Protein AF-A0A927H0N5-F1 (afdb_monomer_lite)

Secondary structure (DSSP, 8-state):
-TT--HHHHHHHHHHHHHTT--HHHHHHHHHHHHHTT-----GGGTT--------------

Sequence (61 aa):
MKRLRDDILVDCYVKSVEWQLEQDFIDILRQEMEKRNLKVPDCSSVLAVPAASGYSRLQSS

pLDDT: mean 76.38, std 16.18, range [48.19, 94.06]

InterPro domains:
  IPR015064 Sporulation inhibitor A [PF08970] (1-40)
  IPR036916 Sporulation inhibitor A superfamily [G3DSA:1.10.287.1100] (4-36)
  IPR036916 Sporulation inhibitor A superfamily [SSF100985] (1-41)

Radius of gyration: 17.97 Å; chains: 1; bounding box: 50×44×30 Å

Structure (mmCIF, N/CA/C/O backbone):
data_AF-A0A927H0N5-F1
#
_entry.id   AF-A0A927H0N5-F1
#
loop_
_atom_site.group_PDB
_atom_site.id
_atom_site.type_symbol
_atom_site.label_atom_id
_atom_site.label_alt_id
_atom_site.label_comp_id
_atom_site.label_asym_id
_atom_site.label_entity_id
_atom_site.label_seq_id
_atom_site.pdbx_PDB_ins_code
_atom_site.Cartn_x
_atom_site.Cartn_y
_atom_site.Cartn_z
_atom_site.occupancy
_atom_site.B_iso_or_equiv
_atom_site.auth_seq_id
_atom_site.auth_comp_id
_atom_site.auth_asym_id
_atom_site.auth_atom_id
_atom_site.pdbx_PDB_model_num
ATOM 1 N N . MET A 1 1 ? -4.835 4.908 4.938 1.00 61.28 1 MET A N 1
ATOM 2 C CA . MET A 1 1 ? -4.398 5.972 4.001 1.00 61.28 1 MET A CA 1
ATOM 3 C C . MET A 1 1 ? -5.604 6.614 3.301 1.00 61.28 1 MET A C 1
ATOM 5 O O . MET A 1 1 ? -5.772 6.483 2.096 1.00 61.28 1 MET A O 1
ATOM 9 N N . LYS A 1 2 ? -6.470 7.342 4.022 1.00 57.59 2 LYS A N 1
ATOM 10 C CA . LYS A 1 2 ? -7.833 7.694 3.548 1.00 57.59 2 LYS A CA 1
ATOM 11 C C . LYS A 1 2 ? -7.927 8.660 2.343 1.00 57.59 2 LYS A C 1
ATOM 13 O O . LYS A 1 2 ? -9.032 8.969 1.920 1.00 57.59 2 LYS A O 1
ATOM 18 N N . ARG A 1 3 ? -6.803 9.160 1.813 1.00 66.25 3 ARG A N 1
ATOM 19 C CA . ARG A 1 3 ? -6.747 10.105 0.677 1.00 66.25 3 ARG A CA 1
ATOM 20 C C . ARG A 1 3 ? -5.927 9.612 -0.520 1.00 66.25 3 ARG A C 1
ATOM 22 O O . ARG A 1 3 ? -5.870 10.314 -1.524 1.00 66.25 3 ARG A O 1
ATOM 29 N N . LEU A 1 4 ? -5.276 8.449 -0.424 1.00 74.56 4 LEU A N 1
ATOM 30 C CA . LEU A 1 4 ? -4.610 7.876 -1.594 1.00 74.56 4 LEU A CA 1
ATOM 31 C C . LEU A 1 4 ? -5.675 7.383 -2.573 1.00 74.56 4 LEU A C 1
ATOM 33 O O . LEU A 1 4 ? -6.578 6.648 -2.166 1.00 74.56 4 LEU A O 1
ATOM 37 N N . ARG A 1 5 ? -5.542 7.786 -3.839 1.00 84.50 5 ARG A N 1
ATOM 38 C CA . ARG A 1 5 ? -6.272 7.186 -4.961 1.00 84.50 5 ARG A CA 1
ATOM 39 C C . ARG A 1 5 ? -5.833 5.735 -5.123 1.00 84.50 5 ARG A C 1
ATOM 41 O O . ARG A 1 5 ? -4.672 5.422 -4.859 1.00 84.50 5 ARG A O 1
ATOM 48 N N . ASP A 1 6 ? -6.747 4.881 -5.554 1.00 86.69 6 ASP A N 1
ATOM 49 C CA . ASP A 1 6 ? -6.520 3.437 -5.604 1.00 86.69 6 ASP A CA 1
ATOM 50 C C . ASP A 1 6 ? -5.366 3.059 -6.546 1.00 86.69 6 ASP A C 1
ATOM 52 O O . ASP A 1 6 ? -4.544 2.223 -6.181 1.00 86.69 6 ASP A O 1
ATOM 56 N N . ASP A 1 7 ? -5.194 3.773 -7.666 1.00 86.62 7 ASP A N 1
ATOM 57 C CA . ASP A 1 7 ? -4.050 3.596 -8.578 1.00 86.62 7 ASP A CA 1
ATOM 58 C C . ASP A 1 7 ? -2.697 3.827 -7.887 1.00 86.62 7 ASP A C 1
ATOM 60 O O . ASP A 1 7 ? -1.733 3.100 -8.110 1.00 86.62 7 ASP A O 1
ATOM 64 N N . ILE A 1 8 ? -2.631 4.828 -7.004 1.00 89.25 8 ILE A N 1
ATOM 65 C CA . ILE A 1 8 ? -1.408 5.168 -6.266 1.00 89.25 8 ILE A CA 1
ATOM 66 C C . ILE A 1 8 ? -1.145 4.141 -5.165 1.00 89.25 8 ILE A C 1
ATOM 68 O O . ILE A 1 8 ? 0.007 3.862 -4.850 1.00 89.25 8 ILE A O 1
ATOM 72 N N . LEU A 1 9 ? -2.199 3.576 -4.571 1.00 89.38 9 LEU A N 1
ATOM 73 C CA . LEU A 1 9 ? -2.067 2.551 -3.537 1.00 89.38 9 LEU A CA 1
ATOM 74 C C . L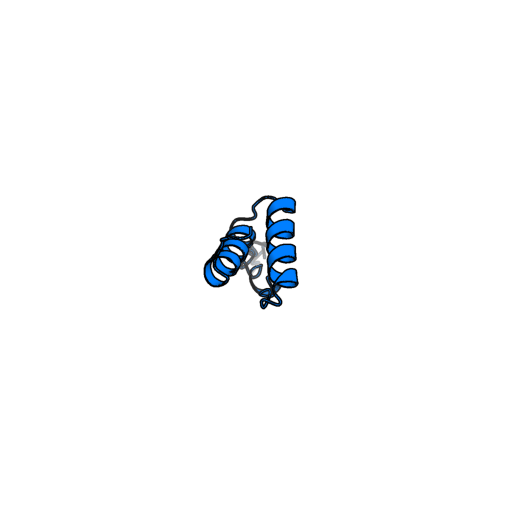EU A 1 9 ? -1.502 1.254 -4.130 1.00 89.38 9 LEU A C 1
ATOM 76 O O . LEU A 1 9 ? -0.582 0.676 -3.557 1.00 89.38 9 LEU A O 1
ATOM 80 N N . VAL A 1 10 ? -2.003 0.852 -5.303 1.00 89.38 10 VAL A N 1
ATOM 81 C CA . VAL A 1 10 ? -1.509 -0.313 -6.049 1.00 89.38 10 VAL A CA 1
ATOM 82 C C . VAL A 1 10 ? -0.061 -0.101 -6.498 1.00 89.38 10 VAL A C 1
ATOM 84 O O . VAL A 1 10 ? 0.782 -0.958 -6.246 1.00 89.38 10 VAL A O 1
ATOM 87 N N . ASP A 1 11 ? 0.255 1.044 -7.112 1.00 89.56 11 ASP A N 1
ATOM 88 C CA . ASP A 1 11 ? 1.621 1.364 -7.559 1.00 89.56 11 ASP A CA 1
ATOM 89 C C . ASP A 1 11 ? 2.613 1.395 -6.383 1.00 89.56 11 ASP A C 1
ATOM 91 O O . ASP A 1 11 ? 3.724 0.870 -6.473 1.00 89.56 11 ASP A O 1
ATOM 95 N N . CYS A 1 12 ? 2.188 1.942 -5.241 1.00 90.06 12 CYS A N 1
ATOM 96 C CA . CYS A 1 12 ? 2.989 1.961 -4.023 1.00 90.06 12 CYS A CA 1
ATOM 97 C C . CYS A 1 12 ? 3.227 0.549 -3.473 1.00 90.06 12 CYS A C 1
ATOM 99 O O . CYS A 1 12 ? 4.354 0.244 -3.091 1.00 90.06 12 CYS A O 1
ATOM 101 N N . TYR A 1 13 ? 2.215 -0.325 -3.477 1.00 91.12 13 TYR A N 1
ATOM 102 C CA . TYR A 1 13 ? 2.368 -1.727 -3.078 1.00 91.12 13 TYR A CA 1
ATOM 103 C C . TYR A 1 13 ? 3.376 -2.465 -3.962 1.00 91.12 13 TYR A C 1
ATOM 105 O O . TYR A 1 13 ? 4.318 -3.057 -3.439 1.00 91.12 13 TYR A O 1
ATOM 113 N N . VAL A 1 14 ? 3.235 -2.363 -5.287 1.00 89.94 14 VAL A N 1
ATOM 114 C CA . VAL A 1 14 ? 4.129 -3.028 -6.249 1.00 89.94 14 VAL A CA 1
ATOM 115 C C . VAL A 1 14 ? 5.578 -2.594 -6.034 1.00 89.94 14 VAL A C 1
ATOM 117 O O . VAL A 1 14 ? 6.433 -3.442 -5.787 1.00 89.94 14 VAL A O 1
ATOM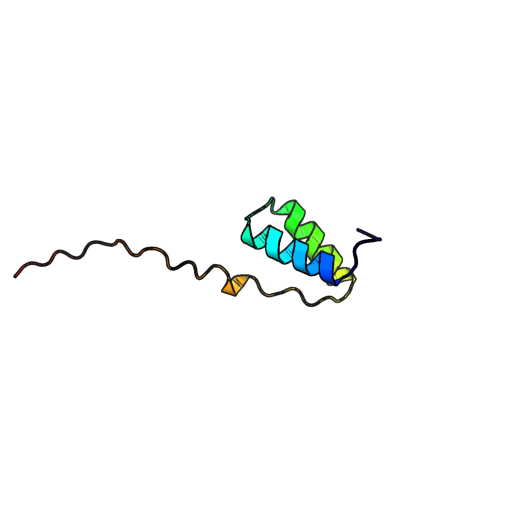 120 N N . LYS A 1 15 ? 5.842 -1.283 -5.998 1.00 90.19 15 LYS A N 1
ATOM 121 C CA . LYS A 1 15 ? 7.197 -0.752 -5.778 1.00 90.19 15 LYS A CA 1
ATOM 122 C C . LYS A 1 15 ? 7.775 -1.152 -4.427 1.00 90.19 15 LYS A C 1
ATOM 124 O O . LYS A 1 15 ? 8.964 -1.430 -4.327 1.00 90.19 15 LYS A O 1
ATOM 129 N N . SER A 1 16 ? 6.945 -1.195 -3.385 1.00 91.50 16 SER A N 1
ATOM 130 C CA . SER A 1 16 ? 7.392 -1.580 -2.042 1.00 91.50 16 SER A CA 1
ATOM 131 C C . SER A 1 16 ? 7.835 -3.038 -1.987 1.00 91.50 16 SER A C 1
ATOM 133 O O . SER A 1 16 ? 8.821 -3.347 -1.322 1.00 91.50 16 SER A O 1
ATOM 135 N N . VAL A 1 17 ? 7.138 -3.919 -2.712 1.00 89.38 17 VAL A 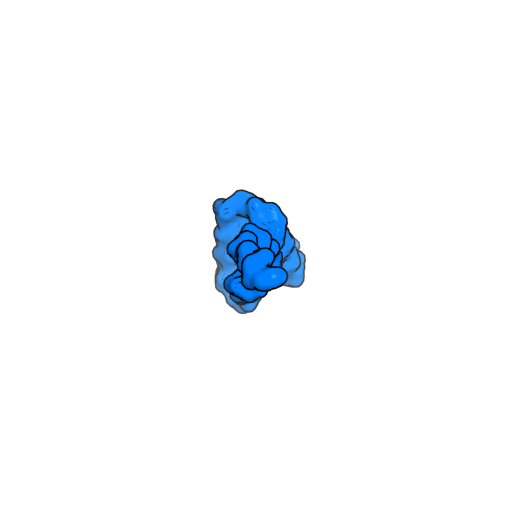N 1
ATOM 136 C CA . VAL A 1 17 ? 7.521 -5.328 -2.846 1.00 89.38 17 VAL A CA 1
ATOM 137 C C . VAL A 1 17 ? 8.769 -5.480 -3.717 1.00 89.38 17 VAL A C 1
ATOM 139 O O . VAL A 1 17 ? 9.694 -6.185 -3.321 1.00 89.38 17 VAL A O 1
ATOM 142 N N . GLU A 1 18 ? 8.841 -4.794 -4.862 1.00 88.06 18 GLU A N 1
ATOM 143 C CA . GLU A 1 18 ? 10.016 -4.819 -5.748 1.00 88.06 18 GLU A CA 1
ATOM 144 C C . GLU A 1 18 ? 11.290 -4.348 -5.038 1.00 88.06 18 GLU A C 1
ATOM 146 O O . GLU A 1 18 ? 12.360 -4.932 -5.207 1.00 88.06 18 GLU A O 1
ATOM 151 N N . TRP A 1 19 ? 11.182 -3.299 -4.224 1.00 90.56 19 TRP A N 1
ATOM 152 C CA . TRP A 1 19 ? 12.308 -2.728 -3.486 1.00 90.56 19 TRP A CA 1
ATOM 153 C C . TRP A 1 19 ? 12.585 -3.426 -2.155 1.00 90.56 19 TRP A C 1
ATOM 155 O O . TRP A 1 19 ? 13.520 -3.027 -1.465 1.00 90.56 19 TRP A O 1
ATOM 165 N N . GLN A 1 20 ? 11.807 -4.456 -1.802 1.00 87.94 20 GLN A N 1
ATOM 166 C CA . GLN A 1 20 ? 11.942 -5.196 -0.544 1.00 87.94 20 GLN A CA 1
ATOM 167 C C . GLN A 1 20 ? 11.959 -4.256 0.672 1.00 87.94 20 GLN A C 1
ATOM 169 O O . GLN A 1 20 ? 12.822 -4.349 1.546 1.00 87.94 20 GLN A O 1
ATOM 174 N N . LEU A 1 21 ? 11.014 -3.310 0.699 1.00 90.25 21 LEU A N 1
ATOM 175 C CA . LEU A 1 21 ? 10.815 -2.442 1.856 1.00 90.25 21 LEU A CA 1
ATOM 176 C C . LEU A 1 21 ? 10.341 -3.254 3.070 1.00 90.25 21 LEU A C 1
ATOM 178 O O . LEU A 1 21 ? 10.090 -4.457 2.996 1.00 90.25 21 LEU A O 1
ATOM 182 N N . GLU A 1 22 ? 10.205 -2.578 4.206 1.00 94.06 22 GLU A N 1
ATOM 183 C CA . GLU A 1 22 ? 9.791 -3.206 5.457 1.00 94.06 22 GLU A CA 1
ATOM 184 C C . GLU A 1 22 ? 8.481 -3.987 5.307 1.00 94.06 22 GLU A C 1
ATOM 186 O O . GLU A 1 22 ? 7.475 -3.488 4.790 1.00 94.06 22 GLU A O 1
ATOM 191 N N . GLN A 1 23 ? 8.491 -5.226 5.798 1.00 88.38 23 GLN A N 1
ATOM 192 C CA . GLN A 1 23 ? 7.366 -6.143 5.650 1.00 88.38 23 GLN A CA 1
ATOM 193 C C . GLN A 1 23 ? 6.094 -5.601 6.315 1.00 88.38 23 GLN A C 1
ATOM 195 O O . GLN A 1 23 ? 5.014 -5.746 5.743 1.00 88.38 23 GLN A O 1
ATOM 200 N N . ASP A 1 24 ? 6.222 -4.926 7.461 1.00 93.06 24 ASP A N 1
ATOM 201 C CA . ASP A 1 24 ? 5.120 -4.242 8.145 1.00 93.06 24 ASP A CA 1
ATOM 202 C C . ASP A 1 24 ? 4.479 -3.156 7.272 1.00 93.06 24 ASP A C 1
ATOM 204 O O . ASP A 1 24 ? 3.256 -3.020 7.230 1.00 93.06 24 ASP A O 1
ATOM 208 N N . PHE A 1 25 ? 5.283 -2.407 6.512 1.00 90.44 25 PHE A N 1
ATOM 209 C CA . PHE A 1 25 ? 4.775 -1.385 5.597 1.00 90.44 25 PHE A CA 1
ATOM 210 C C . PHE A 1 25 ? 4.007 -2.005 4.424 1.00 90.44 25 PHE A C 1
ATOM 212 O O . PHE A 1 25 ? 2.910 -1.552 4.083 1.00 90.44 25 PHE A O 1
ATOM 219 N N . ILE A 1 26 ? 4.547 -3.079 3.844 1.00 90.81 26 ILE A N 1
ATOM 220 C CA . ILE A 1 26 ? 3.890 -3.842 2.775 1.00 90.81 26 ILE A CA 1
ATOM 221 C C . ILE A 1 26 ? 2.563 -4.435 3.275 1.00 90.81 26 ILE A C 1
ATOM 223 O O . ILE A 1 26 ? 1.566 -4.409 2.550 1.00 90.81 26 ILE A O 1
ATOM 227 N N . ASP A 1 27 ? 2.523 -4.925 4.516 1.00 91.25 27 ASP A N 1
ATOM 228 C CA . ASP A 1 27 ? 1.315 -5.489 5.122 1.00 91.25 27 ASP A CA 1
ATOM 229 C C . ASP A 1 27 ? 0.220 -4.426 5.293 1.00 91.25 27 ASP A C 1
ATOM 231 O O . ASP A 1 27 ? -0.930 -4.650 4.918 1.00 91.25 27 ASP A O 1
ATOM 235 N N . ILE A 1 28 ? 0.589 -3.221 5.744 1.00 92.50 28 ILE A N 1
ATOM 236 C CA . ILE A 1 28 ? -0.333 -2.079 5.856 1.00 92.50 28 ILE A CA 1
ATOM 237 C C . ILE A 1 28 ? -0.944 -1.720 4.493 1.00 92.50 28 ILE A C 1
ATOM 239 O O . ILE A 1 28 ? -2.145 -1.444 4.405 1.00 92.50 28 ILE A O 1
ATOM 243 N N . LEU A 1 29 ? -0.139 -1.722 3.425 1.00 91.19 29 LEU A N 1
ATOM 244 C CA . LEU A 1 29 ? -0.620 -1.466 2.065 1.00 91.19 29 LEU A CA 1
ATOM 245 C C . LEU A 1 29 ? -1.589 -2.558 1.602 1.00 91.19 29 LEU A C 1
ATOM 247 O O . LEU A 1 29 ? -2.671 -2.237 1.105 1.00 91.19 29 LEU A O 1
ATOM 251 N N . ARG A 1 30 ? -1.243 -3.830 1.830 1.00 89.94 30 ARG A N 1
ATOM 252 C CA . ARG A 1 30 ? -2.097 -4.977 1.495 1.00 89.94 30 ARG A CA 1
ATOM 253 C C . ARG A 1 30 ? -3.445 -4.892 2.209 1.00 89.94 30 ARG A C 1
ATOM 255 O O . ARG A 1 30 ? -4.479 -4.951 1.550 1.00 89.94 30 ARG A O 1
ATOM 262 N N . GLN A 1 31 ? -3.447 -4.653 3.520 1.00 91.38 31 GLN A N 1
ATOM 263 C CA . GLN A 1 31 ? -4.677 -4.539 4.307 1.00 91.38 31 GLN A CA 1
ATOM 264 C C . GLN A 1 31 ? -5.579 -3.396 3.820 1.00 91.38 31 GLN A C 1
ATOM 266 O O . GLN A 1 31 ? -6.801 -3.541 3.759 1.00 91.38 31 GLN A O 1
ATOM 271 N N . GLU A 1 32 ? -5.003 -2.247 3.453 1.00 90.38 32 GLU A N 1
ATOM 272 C CA . GLU A 1 32 ? -5.782 -1.127 2.918 1.00 90.38 32 GLU A CA 1
ATOM 273 C C . GLU A 1 32 ? -6.349 -1.444 1.519 1.00 90.38 32 GLU A C 1
ATOM 275 O O . GLU A 1 32 ? -7.468 -1.024 1.217 1.00 90.38 32 GLU A O 1
ATOM 280 N N . MET A 1 33 ? -5.626 -2.205 0.687 1.00 89.31 33 MET A N 1
ATOM 281 C CA . MET A 1 33 ? -6.110 -2.682 -0.615 1.00 89.31 33 MET A CA 1
ATOM 282 C C . MET A 1 33 ? -7.251 -3.695 -0.467 1.00 89.31 33 MET A C 1
ATOM 284 O O . MET A 1 33 ? -8.289 -3.537 -1.109 1.00 89.31 33 MET A O 1
ATOM 288 N N . GLU A 1 34 ? -7.105 -4.678 0.426 1.00 89.62 34 GLU A N 1
ATOM 289 C CA . GLU A 1 34 ? -8.143 -5.669 0.744 1.00 89.62 34 GLU A CA 1
ATOM 290 C C . GLU A 1 34 ? -9.413 -4.991 1.267 1.00 89.62 34 GLU A C 1
ATOM 292 O O . GLU A 1 34 ? -10.518 -5.258 0.795 1.00 89.62 34 GLU A O 1
ATOM 297 N N . LYS A 1 35 ? -9.260 -4.016 2.170 1.00 90.19 35 LYS A N 1
ATOM 298 C CA . LYS A 1 35 ? -10.373 -3.228 2.714 1.00 90.19 35 LYS 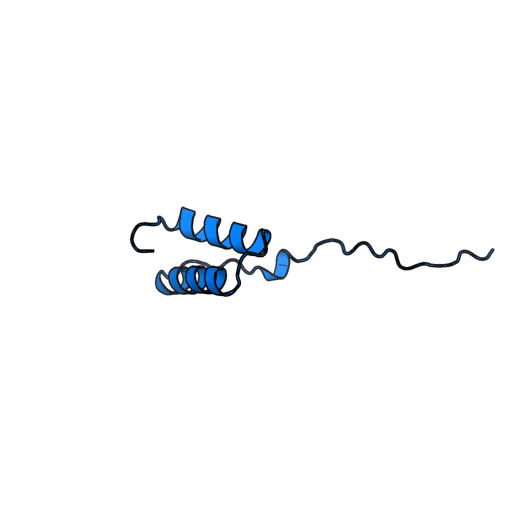A CA 1
ATOM 299 C C . LYS A 1 35 ? -11.167 -2.483 1.639 1.00 90.19 35 LYS A C 1
ATOM 301 O O . LYS A 1 35 ? -12.362 -2.240 1.810 1.00 90.19 35 LYS A O 1
ATOM 306 N N . ARG A 1 36 ? -10.512 -2.101 0.544 1.00 87.00 36 ARG A N 1
ATOM 307 C CA . ARG A 1 36 ? -11.125 -1.414 -0.601 1.00 87.00 36 ARG A CA 1
ATOM 308 C C . ARG A 1 36 ? -11.547 -2.366 -1.720 1.00 87.00 36 ARG A C 1
ATOM 310 O O . ARG A 1 36 ? -12.029 -1.891 -2.741 1.00 87.00 36 ARG A O 1
ATOM 317 N N . ASN A 1 37 ? -11.414 -3.682 -1.522 1.00 86.19 37 ASN A N 1
ATOM 318 C CA . ASN A 1 37 ? -11.653 -4.712 -2.538 1.00 86.19 37 ASN A CA 1
ATOM 319 C C . ASN A 1 37 ? -10.828 -4.492 -3.822 1.00 86.19 37 ASN A C 1
ATOM 321 O O . ASN A 1 37 ? -11.288 -4.769 -4.930 1.00 86.19 37 ASN A O 1
ATOM 325 N N . LEU A 1 38 ? -9.603 -3.979 -3.684 1.00 85.81 38 LEU A N 1
ATOM 326 C CA . LEU A 1 38 ? -8.681 -3.825 -4.805 1.00 85.81 38 LEU A CA 1
ATOM 327 C C . LEU A 1 38 ? -7.972 -5.147 -5.091 1.00 85.81 38 LEU A C 1
ATOM 329 O O . LEU A 1 38 ? -7.660 -5.920 -4.185 1.00 85.81 38 LEU A O 1
ATOM 333 N N . LYS A 1 39 ? -7.679 -5.393 -6.369 1.00 83.69 39 LYS A N 1
ATOM 334 C CA . LYS A 1 39 ? -6.930 -6.577 -6.786 1.00 83.69 39 LYS A CA 1
ATOM 335 C C . LYS A 1 39 ? -5.492 -6.473 -6.277 1.00 83.69 39 LYS A C 1
ATOM 337 O O . LYS A 1 39 ? -4.730 -5.638 -6.757 1.00 83.69 39 LYS A O 1
ATOM 342 N N . VAL A 1 40 ? -5.126 -7.334 -5.331 1.00 79.81 40 VAL A N 1
ATOM 343 C CA . VAL A 1 40 ? -3.739 -7.486 -4.882 1.00 79.81 40 VAL A CA 1
ATOM 344 C C . VAL A 1 40 ? -2.986 -8.269 -5.963 1.00 79.81 40 VAL A C 1
ATOM 346 O O . VAL A 1 40 ? -3.393 -9.390 -6.281 1.00 79.81 40 VAL A O 1
ATOM 349 N N . PRO A 1 41 ? -1.957 -7.688 -6.605 1.00 77.19 41 PRO A N 1
ATOM 350 C CA . PRO A 1 41 ? -1.161 -8.422 -7.574 1.00 77.19 41 PRO A CA 1
ATOM 351 C C . PRO A 1 41 ? -0.402 -9.539 -6.856 1.00 77.19 41 PRO A C 1
ATOM 353 O O . PRO A 1 41 ? 0.201 -9.319 -5.809 1.00 77.19 41 PRO A O 1
ATOM 356 N N . ASP A 1 42 ? -0.453 -10.746 -7.415 1.00 71.31 42 ASP A N 1
ATOM 357 C CA . ASP A 1 42 ? 0.255 -11.894 -6.861 1.00 71.31 42 ASP A CA 1
ATOM 358 C C . ASP A 1 42 ? 1.759 -11.723 -7.118 1.00 71.31 42 ASP A C 1
ATOM 360 O O . ASP A 1 42 ? 2.259 -11.902 -8.231 1.00 71.31 42 ASP A O 1
ATOM 364 N N . CYS A 1 43 ? 2.490 -11.296 -6.090 1.00 60.22 43 CYS A N 1
ATOM 365 C CA . CYS A 1 43 ? 3.921 -11.023 -6.189 1.00 60.22 43 CYS A CA 1
ATOM 366 C C . CYS A 1 43 ? 4.781 -12.294 -6.331 1.00 60.22 43 CYS A C 1
ATOM 368 O O . CYS A 1 43 ? 6.000 -12.183 -6.455 1.00 60.22 43 CYS A O 1
ATOM 370 N N . SER A 1 44 ? 4.184 -13.495 -6.370 1.00 56.53 44 SER A N 1
ATOM 371 C CA . SER A 1 44 ? 4.919 -14.757 -6.524 1.00 56.53 44 SER A CA 1
ATOM 372 C C . SER A 1 44 ? 5.627 -14.872 -7.885 1.00 56.53 44 SER A C 1
ATOM 374 O O . SER A 1 44 ? 6.647 -15.546 -7.997 1.00 56.53 44 SER A O 1
ATOM 376 N N . SER A 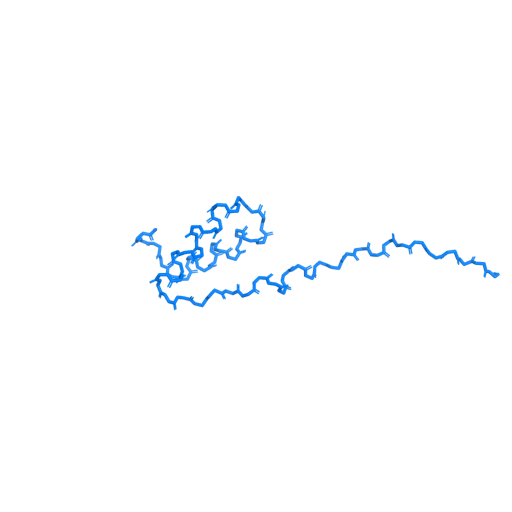1 45 ? 5.173 -14.143 -8.915 1.00 53.75 45 SER A N 1
ATOM 377 C CA . SER A 1 45 ? 5.844 -14.116 -10.230 1.00 53.75 45 SER A CA 1
ATOM 378 C C . SER A 1 45 ? 7.051 -13.170 -10.332 1.00 53.75 45 SER A C 1
ATOM 380 O O . SER A 1 45 ? 7.794 -13.259 -11.307 1.00 53.75 45 SER A O 1
ATOM 382 N N . VAL A 1 46 ? 7.284 -12.274 -9.364 1.00 53.44 46 VAL A N 1
ATOM 383 C CA . VAL A 1 46 ? 8.345 -11.243 -9.467 1.00 53.44 46 VAL A CA 1
ATOM 384 C C . VAL A 1 46 ? 9.700 -11.740 -8.938 1.00 53.44 46 VAL A C 1
ATOM 386 O O . VAL A 1 46 ? 10.744 -11.198 -9.287 1.00 53.44 46 VAL A O 1
ATOM 389 N N . LEU A 1 47 ? 9.722 -12.842 -8.180 1.00 49.53 47 LEU A N 1
ATOM 390 C CA . L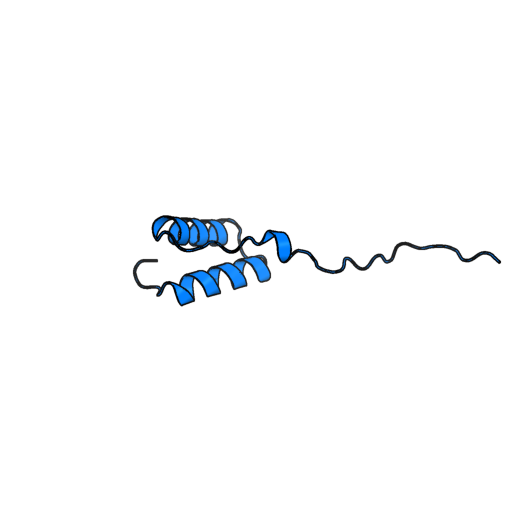EU A 1 47 ? 10.960 -13.488 -7.720 1.00 49.53 47 LEU A CA 1
ATOM 391 C C . LEU A 1 47 ? 11.613 -14.403 -8.768 1.00 49.53 47 LEU A C 1
ATOM 393 O O . LEU A 1 47 ? 12.600 -15.070 -8.460 1.00 49.53 47 LEU A O 1
ATOM 397 N N . ALA A 1 48 ? 11.141 -14.398 -10.019 1.00 48.19 48 ALA A N 1
ATOM 398 C CA . ALA A 1 48 ? 11.888 -14.940 -11.153 1.00 48.19 48 ALA A CA 1
ATOM 399 C C . ALA A 1 48 ? 13.065 -14.015 -11.524 1.00 48.19 48 ALA A C 1
ATOM 401 O O . ALA A 1 48 ? 13.258 -13.633 -12.676 1.00 48.19 48 ALA A O 1
ATOM 402 N N . VAL A 1 49 ? 13.881 -13.652 -10.535 1.00 50.78 49 VAL A N 1
ATOM 403 C CA . VAL A 1 49 ? 15.263 -13.272 -10.793 1.00 50.78 49 VAL A CA 1
ATOM 404 C C . VAL A 1 49 ? 15.904 -14.525 -11.393 1.00 50.78 49 VAL A C 1
ATOM 406 O O . VAL A 1 49 ? 15.795 -15.589 -10.776 1.00 50.78 49 VAL A O 1
ATOM 409 N N . PRO A 1 50 ? 16.551 -14.476 -12.572 1.00 50.09 50 PRO A N 1
ATOM 410 C CA . PRO A 1 50 ? 17.412 -15.567 -12.981 1.00 50.09 50 PRO A CA 1
ATOM 411 C C . PRO A 1 50 ? 18.528 -15.607 -11.943 1.00 50.09 50 PRO A C 1
ATOM 413 O O . PRO A 1 50 ? 19.481 -14.832 -12.006 1.00 50.09 50 PRO A O 1
ATOM 416 N N . ALA A 1 51 ? 18.371 -16.466 -10.935 1.00 53.81 51 ALA A N 1
ATOM 417 C CA . ALA A 1 51 ? 19.456 -16.841 -10.063 1.00 53.81 51 ALA A CA 1
ATOM 418 C C . ALA A 1 51 ? 20.565 -17.286 -11.005 1.00 53.81 51 ALA A C 1
ATOM 420 O O . ALA A 1 51 ? 20.427 -18.287 -11.715 1.00 53.81 51 ALA A O 1
ATOM 421 N N . ALA A 1 52 ? 21.612 -16.469 -11.079 1.00 56.22 52 ALA A N 1
ATOM 422 C CA . ALA A 1 52 ? 22.852 -16.801 -11.727 1.00 56.22 52 ALA A CA 1
ATOM 423 C C . ALA A 1 52 ? 23.266 -18.178 -11.203 1.00 56.22 52 ALA A C 1
ATOM 425 O O . ALA A 1 52 ? 23.822 -18.306 -10.115 1.00 56.22 52 ALA A O 1
ATOM 426 N N . SER A 1 53 ? 22.948 -19.225 -11.964 1.00 51.50 53 SER A N 1
ATOM 427 C CA . SER A 1 53 ? 23.442 -20.572 -11.731 1.00 51.50 53 SER A CA 1
ATOM 428 C C . SER A 1 53 ? 24.886 -20.593 -12.212 1.00 51.50 53 SER A C 1
ATOM 430 O O . SER A 1 53 ? 25.235 -21.232 -13.197 1.00 51.50 53 SER A O 1
ATOM 432 N N . GLY A 1 54 ? 25.734 -19.846 -11.507 1.00 57.12 54 GLY A N 1
ATOM 433 C CA . GLY A 1 54 ? 27.145 -20.147 -11.378 1.00 57.12 54 GLY A CA 1
ATOM 434 C C . GLY A 1 54 ? 27.279 -21.367 -10.476 1.00 57.12 54 GLY A C 1
ATOM 435 O O . GLY A 1 54 ? 27.656 -21.245 -9.319 1.00 57.12 54 GLY A O 1
ATOM 436 N N . TYR A 1 55 ? 26.934 -22.541 -11.004 1.00 58.00 55 TYR A N 1
ATOM 437 C CA . TYR A 1 55 ? 27.360 -23.819 -10.450 1.00 58.00 55 TYR A CA 1
ATOM 438 C C . TYR A 1 55 ? 28.249 -24.501 -11.484 1.00 58.00 55 TYR A C 1
ATOM 440 O O . TYR A 1 55 ? 27.823 -24.858 -12.580 1.00 58.00 55 TYR A O 1
ATOM 448 N N . SER A 1 56 ? 29.517 -24.629 -11.113 1.00 59.62 56 SER A N 1
ATOM 449 C CA . SER A 1 56 ? 30.596 -25.279 -11.839 1.00 59.62 56 SER A CA 1
ATOM 450 C C . SER A 1 56 ? 30.183 -26.621 -12.448 1.00 59.62 56 SER A C 1
ATOM 452 O O . SER A 1 56 ? 29.734 -27.523 -11.741 1.00 59.62 56 SER A O 1
ATOM 454 N N . ARG A 1 57 ? 30.460 -26.814 -13.740 1.00 53.09 57 ARG A N 1
ATOM 455 C CA . ARG A 1 57 ? 30.680 -28.149 -14.301 1.00 53.09 57 ARG A CA 1
ATOM 456 C C . ARG A 1 57 ? 32.028 -28.161 -15.010 1.00 53.09 57 ARG A C 1
ATOM 458 O O . ARG A 1 57 ? 32.198 -27.553 -16.060 1.00 53.09 57 ARG A O 1
ATOM 465 N N . LEU A 1 58 ? 32.972 -28.852 -14.375 1.00 57.56 58 LEU A N 1
ATOM 466 C CA . LEU A 1 58 ? 34.227 -29.330 -14.943 1.00 57.56 58 LEU A CA 1
ATOM 467 C C . LEU A 1 58 ? 33.974 -29.894 -16.351 1.00 57.56 58 LEU A C 1
ATOM 469 O O . LEU A 1 58 ? 33.202 -30.842 -16.499 1.00 57.56 58 LEU A O 1
ATOM 473 N N . GLN A 1 59 ? 34.619 -29.327 -17.370 1.00 51.31 59 GLN A N 1
ATOM 474 C CA . GLN A 1 59 ? 34.830 -30.022 -18.634 1.00 51.31 59 GLN A CA 1
ATOM 475 C C . GLN A 1 59 ? 36.175 -30.740 -18.542 1.00 51.31 59 GLN A C 1
ATOM 477 O O . GLN A 1 59 ? 37.228 -30.133 -18.703 1.00 51.31 59 GLN A O 1
ATOM 482 N N . SER A 1 60 ? 36.114 -32.036 -18.245 1.00 60.59 60 SER A N 1
ATOM 483 C CA . SER A 1 60 ? 37.135 -32.980 -18.689 1.00 60.59 60 SER A CA 1
ATOM 484 C C . SER A 1 60 ? 36.732 -33.479 -20.073 1.00 60.59 60 SER A C 1
ATOM 486 O O . SER A 1 60 ? 35.687 -34.121 -20.199 1.00 60.59 60 SER A O 1
ATOM 488 N N . SER A 1 61 ? 37.543 -33.199 -21.090 1.00 60.34 61 SER A N 1
ATOM 489 C CA . SER A 1 61 ? 37.860 -34.086 -22.224 1.00 60.34 61 SER A CA 1
ATOM 490 C C . SER A 1 61 ? 39.021 -33.494 -23.005 1.00 60.34 61 SER A C 1
ATOM 492 O O . SER A 1 61 ? 38.951 -32.284 -23.307 1.00 60.34 61 SER A O 1
#

Organism: NCBI:txid2772510

Foldseek 3Di:
DVPDDLVRLQVVLVVCVVVVHDPVVNVVSVVVCVVVVHDRPDCPVVPPPVPPPPDDDDDDD